Protein AF-A0A0J1GTQ2-F1 (afdb_monomer_lite)

Foldseek 3Di:
DDDQDVLLLVLVVVLCVVVVPPPDQDQLVRLLVSLVVLVVPDPPRDPSNVCSVPDDRVNNNVSSVVVVVVVVVVVVVVPPDD

Secondary structure (DSSP, 8-state):
-PPP-HHHHHHHHHHHHH-TT-SS---HHHHHHHHHHHHHH-TT--GGGHHHHHS-HHHHHHHHHHHHHHHHHHHHTTSS--

Sequence (82 aa):
MKTPNPALASAIHSIYAQFPNLSYRPRPDDVKLLAAFIKSQHADYPPHLDLLLAEDNHFIEGELNRYHHQQTLSTADACETR

Organism: NCBI:txid754436

pLDDT: mean 85.16, std 14.55, range [40.28, 96.31]

Structure (mmCIF, N/CA/C/O backbone):
data_AF-A0A0J1GTQ2-F1
#
_entry.id   AF-A0A0J1GTQ2-F1
#
loop_
_atom_site.group_PDB
_atom_site.id
_atom_site.type_symbol
_atom_site.label_atom_id
_atom_site.label_alt_id
_atom_site.label_comp_id
_atom_site.label_asym_id
_atom_site.label_entity_id
_atom_site.label_seq_id
_atom_site.pdbx_PDB_ins_code
_atom_site.Cartn_x
_atom_site.Cartn_y
_atom_site.Cartn_z
_atom_site.occupancy
_atom_site.B_iso_or_equiv
_atom_site.auth_seq_id
_atom_site.auth_comp_id
_atom_site.auth_asym_id
_atom_site.auth_atom_id
_atom_site.pdbx_PDB_model_num
ATOM 1 N N . MET A 1 1 ? 4.509 23.323 -3.464 1.00 45.47 1 MET A N 1
ATOM 2 C CA . MET A 1 1 ? 3.259 22.532 -3.449 1.00 45.47 1 MET A CA 1
ATOM 3 C C . MET A 1 1 ? 3.516 21.268 -4.253 1.00 45.47 1 MET A C 1
ATOM 5 O O . MET A 1 1 ? 3.765 21.380 -5.444 1.00 45.47 1 MET A O 1
ATOM 9 N N . LYS A 1 2 ? 3.604 20.097 -3.607 1.00 57.44 2 LYS A N 1
ATOM 10 C CA . LYS A 1 2 ? 3.899 18.829 -4.297 1.00 57.44 2 LYS A CA 1
ATOM 11 C C . LYS A 1 2 ? 2.620 18.381 -5.014 1.00 57.44 2 LYS A C 1
ATOM 13 O O . LYS A 1 2 ? 1.565 18.333 -4.378 1.00 57.44 2 LYS A O 1
ATOM 18 N N . THR A 1 3 ? 2.679 18.143 -6.318 1.00 66.06 3 THR A N 1
ATOM 19 C CA . THR A 1 3 ? 1.536 17.685 -7.121 1.00 66.06 3 THR A CA 1
ATOM 20 C C . THR A 1 3 ? 1.061 16.321 -6.608 1.00 66.06 3 THR A C 1
ATOM 22 O O . THR A 1 3 ? 1.908 15.490 -6.280 1.00 66.06 3 THR A O 1
ATOM 25 N N . PRO A 1 4 ? -0.256 16.093 -6.465 1.00 69.12 4 PRO A N 1
ATOM 26 C CA . PRO A 1 4 ? -0.779 14.782 -6.089 1.00 69.12 4 PRO A CA 1
ATOM 27 C C . PRO A 1 4 ? -0.403 13.743 -7.150 1.00 69.12 4 PRO A C 1
ATOM 29 O O . PRO A 1 4 ? -0.511 14.027 -8.346 1.00 69.12 4 PRO A O 1
ATOM 32 N N . ASN A 1 5 ? 0.038 12.559 -6.719 1.00 85.19 5 ASN A N 1
ATOM 33 C CA . ASN A 1 5 ? 0.275 11.431 -7.621 1.00 85.19 5 ASN A CA 1
ATOM 34 C C . ASN A 1 5 ? -0.983 10.540 -7.645 1.00 85.19 5 ASN A C 1
ATOM 36 O O . ASN A 1 5 ? -1.183 9.752 -6.717 1.00 85.19 5 ASN A O 1
ATOM 40 N N . PRO A 1 6 ? -1.839 10.636 -8.683 1.00 87.12 6 PRO A N 1
ATOM 41 C CA . PRO A 1 6 ? -3.111 9.914 -8.714 1.00 87.12 6 PRO A CA 1
ATOM 42 C C . PRO A 1 6 ? -2.930 8.390 -8.720 1.00 87.12 6 PRO A C 1
ATOM 44 O O . PRO A 1 6 ? -3.760 7.677 -8.160 1.00 87.12 6 PRO A O 1
ATOM 47 N N . ALA A 1 7 ? -1.837 7.882 -9.299 1.00 90.44 7 ALA A N 1
ATOM 48 C CA . ALA A 1 7 ? -1.547 6.450 -9.305 1.00 90.44 7 ALA A CA 1
ATOM 49 C C . ALA A 1 7 ? -1.189 5.950 -7.898 1.00 90.44 7 ALA A C 1
ATOM 51 O O . ALA A 1 7 ? -1.682 4.908 -7.461 1.00 90.44 7 ALA A O 1
ATOM 52 N N . LEU A 1 8 ? -0.393 6.729 -7.159 1.00 92.19 8 LEU A N 1
ATOM 53 C CA . LEU A 1 8 ? 0.001 6.398 -5.791 1.00 92.19 8 LEU A CA 1
ATOM 54 C C . LEU A 1 8 ? -1.181 6.482 -4.822 1.00 92.19 8 LEU A C 1
ATOM 56 O O . LEU A 1 8 ? -1.365 5.587 -3.997 1.00 92.19 8 LEU A O 1
ATOM 60 N N . ALA A 1 9 ? -2.028 7.500 -4.980 1.00 92.25 9 ALA A N 1
ATOM 61 C CA . ALA A 1 9 ? -3.284 7.604 -4.248 1.00 92.25 9 ALA A CA 1
ATOM 62 C C . ALA A 1 9 ? -4.167 6.369 -4.499 1.00 92.25 9 ALA A C 1
ATOM 64 O O . ALA A 1 9 ? -4.590 5.710 -3.552 1.00 92.25 9 ALA A O 1
ATOM 65 N N . SER A 1 10 ? -4.370 5.974 -5.760 1.00 93.94 10 SER A N 1
ATOM 66 C CA . SER A 1 10 ? -5.154 4.778 -6.099 1.00 93.94 10 SER A CA 1
ATOM 67 C C . SER A 1 10 ? -4.597 3.498 -5.460 1.00 93.94 10 SER A C 1
ATOM 69 O O . SER A 1 10 ? -5.363 2.644 -5.002 1.00 93.94 10 SER A O 1
ATOM 71 N N . ALA A 1 11 ? -3.270 3.356 -5.400 1.00 94.81 11 ALA A N 1
ATOM 72 C CA . ALA A 1 11 ? -2.625 2.220 -4.752 1.00 94.81 11 ALA A CA 1
ATOM 73 C C . ALA A 1 11 ? -2.875 2.210 -3.234 1.00 94.81 11 ALA A C 1
ATOM 75 O O . ALA A 1 11 ? -3.278 1.184 -2.691 1.00 94.81 11 ALA A O 1
ATOM 76 N N . ILE A 1 12 ? -2.741 3.357 -2.559 1.00 94.31 12 ILE A N 1
ATOM 77 C CA . ILE A 1 12 ? -3.047 3.493 -1.124 1.00 94.31 12 ILE A CA 1
ATOM 78 C C . ILE A 1 12 ? -4.515 3.160 -0.839 1.00 94.31 12 ILE A C 1
ATOM 80 O O . ILE A 1 12 ? -4.796 2.366 0.057 1.00 94.31 12 ILE A O 1
ATOM 84 N N . HIS A 1 13 ? -5.452 3.692 -1.629 1.00 93.81 13 HIS A N 1
ATOM 85 C CA . HIS A 1 13 ? -6.876 3.364 -1.498 1.00 93.81 13 HIS A CA 1
ATOM 86 C C . HIS A 1 13 ? -7.128 1.855 -1.616 1.00 93.81 13 HIS A C 1
ATOM 88 O O . HIS A 1 13 ? -7.911 1.296 -0.852 1.00 93.81 13 HIS A O 1
ATOM 94 N N . SER A 1 14 ? -6.437 1.187 -2.542 1.00 94.19 14 SER A N 1
ATOM 95 C CA . SER A 1 14 ? -6.565 -0.260 -2.744 1.00 94.19 14 SER A CA 1
ATOM 96 C C . SER A 1 14 ? -6.071 -1.057 -1.531 1.00 94.19 14 SER A C 1
ATOM 98 O O . SER A 1 14 ? -6.691 -2.052 -1.167 1.00 94.19 14 SER A O 1
ATOM 100 N N . ILE A 1 15 ? -5.011 -0.600 -0.854 1.00 94.31 15 ILE A N 1
ATOM 101 C CA . ILE A 1 15 ? -4.540 -1.214 0.397 1.00 94.31 15 ILE A CA 1
ATOM 102 C C . ILE A 1 15 ? -5.602 -1.098 1.497 1.00 94.31 15 ILE A C 1
ATOM 104 O O . ILE A 1 15 ? -5.933 -2.101 2.123 1.00 94.31 15 ILE A O 1
ATOM 108 N N . TYR A 1 16 ? -6.194 0.080 1.707 1.00 93.00 16 TYR A N 1
ATOM 109 C CA . TYR A 1 16 ? -7.265 0.231 2.705 1.00 93.00 16 TYR A CA 1
ATOM 110 C C . TYR A 1 16 ? -8.532 -0.551 2.353 1.00 93.00 16 TYR A C 1
ATOM 112 O O . TYR A 1 16 ? -9.196 -1.060 3.253 1.00 93.00 16 TYR A O 1
ATOM 120 N N . ALA A 1 17 ? -8.857 -0.683 1.065 1.00 92.25 17 ALA A N 1
ATOM 121 C CA . ALA A 1 17 ? -9.969 -1.516 0.618 1.00 92.25 17 ALA A CA 1
ATOM 122 C C . ALA A 1 17 ? -9.717 -3.008 0.899 1.00 92.25 17 ALA A C 1
ATOM 124 O O . ALA A 1 17 ? -10.639 -3.717 1.297 1.00 92.25 17 ALA A O 1
ATOM 125 N N . GLN A 1 18 ? -8.472 -3.472 0.741 1.00 92.38 18 GLN A N 1
ATOM 126 C CA . GLN A 1 18 ? -8.081 -4.854 1.028 1.00 92.38 18 GLN A CA 1
ATOM 127 C C . GLN A 1 18 ? -8.016 -5.149 2.534 1.00 92.38 18 GLN A C 1
ATOM 129 O O . GLN A 1 18 ? -8.317 -6.263 2.963 1.00 92.38 18 GLN A O 1
ATOM 134 N N . PHE A 1 19 ? -7.641 -4.156 3.345 1.00 91.75 19 PHE A N 1
ATOM 135 C CA . PHE A 1 19 ? -7.519 -4.276 4.799 1.00 91.75 19 PHE A CA 1
ATOM 136 C C . PHE A 1 19 ? -8.426 -3.264 5.524 1.00 91.75 19 PHE A C 1
ATOM 138 O O . PHE A 1 19 ? -7.932 -2.344 6.180 1.00 91.75 19 PHE A O 1
ATOM 145 N N . PRO A 1 20 ? -9.760 -3.436 5.471 1.00 88.94 20 PRO A N 1
ATOM 146 C CA . PRO A 1 20 ? -10.705 -2.471 6.043 1.00 88.94 20 PRO A CA 1
ATOM 147 C C . PRO A 1 20 ? -10.619 -2.370 7.574 1.00 88.94 20 PRO A C 1
ATOM 149 O O . PRO A 1 20 ? -11.024 -1.368 8.155 1.00 88.94 20 PRO A O 1
ATOM 152 N N . ASN A 1 21 ? -10.064 -3.392 8.230 1.00 88.31 21 ASN A N 1
ATOM 153 C CA . ASN A 1 21 ? -9.977 -3.499 9.687 1.00 88.31 21 ASN A CA 1
ATOM 154 C C . ASN A 1 21 ? -8.576 -3.170 10.233 1.00 88.31 21 ASN A C 1
ATOM 156 O O . ASN A 1 21 ? -8.188 -3.687 11.281 1.00 88.31 21 ASN A O 1
ATOM 160 N N . LEU A 1 22 ? -7.787 -2.350 9.527 1.00 88.06 22 LEU A N 1
ATOM 161 C CA . LEU A 1 22 ? -6.509 -1.867 10.056 1.00 88.06 22 LEU A CA 1
ATOM 162 C C . LEU A 1 22 ? -6.750 -1.066 11.340 1.00 88.06 22 LEU A C 1
ATOM 164 O O . LEU A 1 22 ? -7.356 0.002 11.330 1.00 88.06 22 LEU A O 1
ATOM 168 N N . SER A 1 23 ? -6.239 -1.581 12.457 1.00 86.38 23 SER A N 1
ATOM 169 C CA . SER A 1 23 ? -6.373 -0.969 13.785 1.00 86.38 23 SER A CA 1
ATOM 170 C C . SER A 1 23 ? -5.453 0.235 14.006 1.00 86.38 23 SER A C 1
ATOM 172 O O . SER A 1 23 ? -5.484 0.856 15.067 1.00 86.38 23 SER A O 1
ATOM 174 N N . TYR A 1 24 ? -4.615 0.562 13.024 1.00 88.00 24 TYR A N 1
ATOM 175 C CA . TYR A 1 24 ? -3.601 1.601 13.108 1.00 88.00 24 TYR A CA 1
ATOM 176 C C . TYR A 1 24 ? -3.474 2.348 11.781 1.00 88.00 24 TYR A C 1
ATOM 178 O O . TYR A 1 24 ? -3.966 1.908 10.741 1.00 88.00 24 TYR A O 1
ATOM 186 N N . ARG A 1 25 ? -2.792 3.497 11.821 1.00 89.81 25 ARG A N 1
ATOM 187 C CA . ARG A 1 25 ? -2.413 4.232 10.613 1.00 89.81 25 ARG A CA 1
ATOM 188 C C . ARG A 1 25 ? -1.090 3.665 10.085 1.00 89.81 25 ARG A C 1
ATOM 190 O O . ARG A 1 25 ? -0.075 3.867 10.754 1.00 89.81 25 ARG A O 1
ATOM 197 N N . PRO A 1 26 ? -1.083 2.938 8.954 1.00 91.31 26 PRO A N 1
ATOM 198 C CA . PRO A 1 26 ? 0.132 2.370 8.395 1.00 91.31 26 PRO A CA 1
ATOM 199 C C . PRO A 1 26 ? 1.128 3.458 8.004 1.00 91.31 26 PRO A C 1
ATOM 201 O O . PRO A 1 26 ? 0.767 4.486 7.432 1.00 91.31 26 PRO A O 1
ATOM 204 N N . ARG A 1 27 ? 2.400 3.213 8.313 1.00 94.56 27 ARG A N 1
ATOM 205 C CA . ARG A 1 27 ? 3.533 4.000 7.822 1.00 94.56 27 ARG A CA 1
ATOM 206 C C . ARG A 1 27 ? 3.886 3.556 6.398 1.00 94.56 27 ARG A C 1
ATOM 208 O O . ARG A 1 27 ? 3.452 2.483 5.976 1.00 94.56 27 ARG A O 1
ATOM 215 N N . PRO A 1 28 ? 4.716 4.316 5.662 1.00 95.56 28 PRO A N 1
ATOM 216 C CA . PRO A 1 28 ? 5.134 3.934 4.314 1.00 95.56 28 PRO A CA 1
ATOM 217 C C . PRO A 1 28 ? 5.642 2.491 4.193 1.00 95.56 28 PRO A C 1
ATOM 219 O O . PRO A 1 28 ? 5.204 1.767 3.303 1.00 95.56 28 PRO A O 1
ATOM 222 N N . ASP A 1 29 ? 6.491 2.045 5.121 1.00 95.25 29 ASP A N 1
ATOM 223 C CA . ASP A 1 29 ? 7.017 0.673 5.123 1.00 95.25 29 ASP A CA 1
ATOM 224 C C . ASP A 1 29 ? 5.926 -0.378 5.347 1.00 95.25 29 ASP A C 1
ATOM 226 O O . ASP A 1 29 ? 5.956 -1.441 4.729 1.00 95.25 29 ASP A O 1
ATOM 230 N N . ASP A 1 30 ? 4.934 -0.073 6.186 1.00 95.12 30 ASP A N 1
ATOM 231 C CA . ASP A 1 30 ? 3.820 -0.981 6.455 1.00 95.12 30 ASP A CA 1
ATOM 232 C C . ASP A 1 30 ? 2.974 -1.152 5.185 1.00 95.12 30 ASP A C 1
ATOM 234 O O . ASP A 1 30 ? 2.626 -2.268 4.813 1.00 95.12 30 ASP A O 1
ATOM 238 N N . VAL A 1 31 ? 2.714 -0.064 4.450 1.00 94.81 31 VAL A N 1
ATOM 239 C CA . VAL A 1 31 ? 1.998 -0.110 3.164 1.00 94.81 31 VAL A CA 1
ATOM 240 C C . VAL A 1 31 ? 2.763 -0.933 2.123 1.00 94.81 31 VAL A C 1
ATOM 242 O O . VAL A 1 31 ? 2.156 -1.732 1.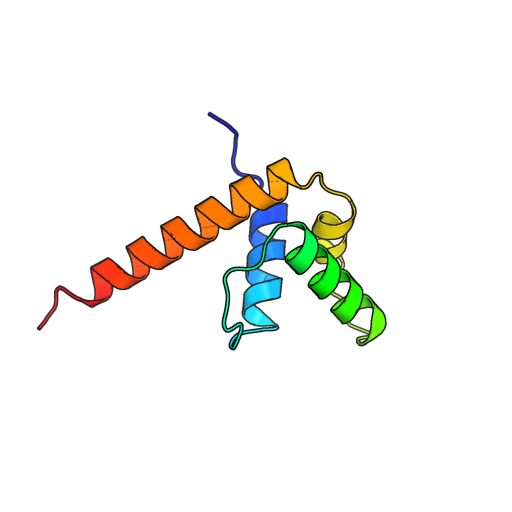408 1.00 94.81 31 VAL A O 1
ATOM 245 N N . LYS A 1 32 ? 4.093 -0.793 2.061 1.00 96.31 32 LYS A N 1
ATOM 246 C CA . LYS A 1 32 ? 4.945 -1.629 1.199 1.00 96.31 32 LYS A CA 1
ATOM 247 C C . LYS A 1 32 ? 4.869 -3.099 1.583 1.00 96.31 32 LYS A C 1
ATOM 249 O O . LYS A 1 32 ? 4.727 -3.956 0.714 1.00 96.31 32 LYS A O 1
ATOM 254 N N . LEU A 1 33 ? 4.929 -3.391 2.879 1.00 95.81 33 LEU A N 1
ATOM 255 C CA . LEU A 1 33 ? 4.840 -4.751 3.392 1.00 95.81 33 LEU A CA 1
ATOM 256 C C . LEU A 1 33 ? 3.477 -5.374 3.075 1.00 95.81 33 LEU A C 1
ATOM 258 O O . LEU A 1 33 ? 3.423 -6.515 2.626 1.00 95.81 33 LEU A O 1
ATOM 262 N N . LEU A 1 34 ? 2.389 -4.618 3.222 1.00 95.00 34 LEU A N 1
ATOM 263 C CA . LEU A 1 34 ? 1.044 -5.050 2.841 1.00 95.00 34 LEU A CA 1
ATOM 264 C C . LEU A 1 34 ? 0.935 -5.304 1.329 1.00 95.00 34 LEU A C 1
ATOM 266 O O . LEU A 1 34 ? 0.384 -6.325 0.925 1.00 95.00 34 LEU A O 1
ATOM 270 N N . ALA A 1 35 ? 1.505 -4.438 0.487 1.00 95.12 35 ALA A N 1
ATOM 271 C CA . ALA A 1 35 ? 1.537 -4.645 -0.962 1.00 95.12 35 ALA A CA 1
ATOM 272 C C . ALA A 1 35 ? 2.326 -5.910 -1.348 1.00 95.12 35 ALA A C 1
ATOM 274 O O . ALA A 1 35 ? 1.854 -6.715 -2.154 1.00 95.12 35 ALA A O 1
ATOM 275 N N . ALA A 1 36 ? 3.496 -6.124 -0.739 1.00 95.25 36 ALA A N 1
ATOM 276 C CA . ALA A 1 36 ? 4.307 -7.323 -0.942 1.00 95.25 36 ALA A CA 1
ATOM 277 C C . ALA A 1 36 ? 3.594 -8.587 -0.439 1.00 95.25 36 ALA A C 1
ATOM 279 O O . ALA A 1 36 ? 3.652 -9.634 -1.084 1.00 95.25 36 ALA A O 1
ATOM 280 N N . PHE A 1 37 ? 2.874 -8.485 0.680 1.00 94.06 37 PHE A N 1
ATOM 281 C CA . PHE A 1 37 ? 2.053 -9.570 1.197 1.00 94.06 37 PHE A CA 1
ATOM 282 C C . PHE A 1 37 ? 0.956 -9.951 0.197 1.00 94.06 37 PHE A C 1
ATOM 284 O O . PHE A 1 37 ? 0.891 -11.121 -0.177 1.00 94.06 37 PHE A O 1
ATOM 291 N N . ILE A 1 38 ? 0.169 -8.993 -0.315 1.00 92.81 38 ILE A N 1
ATOM 292 C CA . ILE A 1 38 ? -0.863 -9.266 -1.336 1.00 92.81 38 ILE A CA 1
ATOM 293 C C . ILE A 1 38 ? -0.232 -9.957 -2.552 1.00 92.81 38 ILE A C 1
ATOM 295 O O . ILE A 1 38 ? -0.755 -10.971 -3.012 1.00 92.81 38 ILE A O 1
ATOM 299 N N . LYS A 1 39 ? 0.924 -9.462 -3.017 1.00 94.19 39 LYS A N 1
ATOM 300 C CA . LYS A 1 39 ? 1.679 -10.047 -4.137 1.00 94.19 39 LYS A CA 1
ATOM 301 C C . LYS A 1 39 ? 2.085 -11.500 -3.894 1.00 94.19 39 LYS A C 1
ATOM 303 O O . LYS A 1 39 ? 2.100 -12.292 -4.827 1.00 94.19 39 LYS A O 1
ATOM 308 N N . SER A 1 40 ? 2.417 -11.852 -2.652 1.00 93.06 40 SER A N 1
ATOM 309 C CA . SER A 1 40 ? 2.809 -13.218 -2.287 1.00 93.06 40 SER A CA 1
ATOM 310 C C . SER A 1 40 ? 1.632 -14.193 -2.176 1.00 93.06 40 SER A C 1
ATOM 312 O O . SER A 1 40 ? 1.828 -15.392 -2.346 1.00 93.06 40 SER A O 1
ATOM 314 N N . GLN A 1 41 ? 0.432 -13.697 -1.857 1.00 88.75 41 GLN A N 1
ATOM 315 C CA . GLN A 1 41 ? -0.734 -14.530 -1.541 1.00 88.75 41 GLN A CA 1
ATOM 316 C C . GLN A 1 41 ? -1.677 -14.736 -2.728 1.00 88.75 41 GLN A C 1
ATOM 318 O O . GLN A 1 41 ? -2.324 -15.778 -2.822 1.00 88.75 41 GLN A O 1
ATOM 323 N N . HIS A 1 42 ? -1.795 -13.746 -3.613 1.00 81.31 42 HIS A N 1
ATOM 324 C CA . HIS A 1 42 ? -2.844 -13.719 -4.627 1.00 81.31 42 HIS A CA 1
ATOM 325 C C . HIS A 1 42 ? -2.265 -13.777 -6.039 1.00 81.31 42 HIS A C 1
ATOM 327 O O . HIS A 1 42 ? -1.440 -12.948 -6.415 1.00 81.31 42 HIS A O 1
ATOM 333 N N . ALA A 1 43 ? -2.762 -14.723 -6.842 1.00 77.5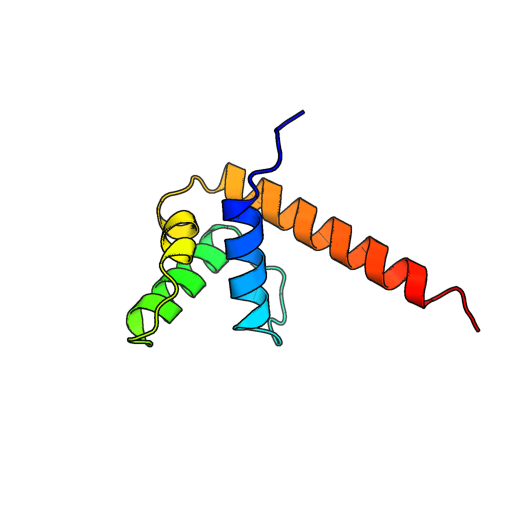6 43 ALA A N 1
ATOM 334 C CA . ALA A 1 43 ? -2.498 -14.757 -8.281 1.00 77.56 43 ALA A CA 1
ATOM 335 C C . ALA A 1 43 ? -3.054 -13.502 -8.984 1.00 77.56 43 ALA A C 1
ATOM 337 O O . ALA A 1 43 ? -2.441 -12.998 -9.920 1.00 77.56 43 ALA A O 1
ATOM 338 N N . ASP A 1 44 ? -4.154 -12.952 -8.460 1.00 84.38 44 ASP A N 1
ATOM 339 C CA . ASP A 1 44 ? -4.811 -11.734 -8.951 1.00 84.38 44 ASP A CA 1
ATOM 340 C C . ASP A 1 44 ? -4.242 -10.463 -8.299 1.00 84.38 44 ASP A C 1
ATOM 342 O O . ASP A 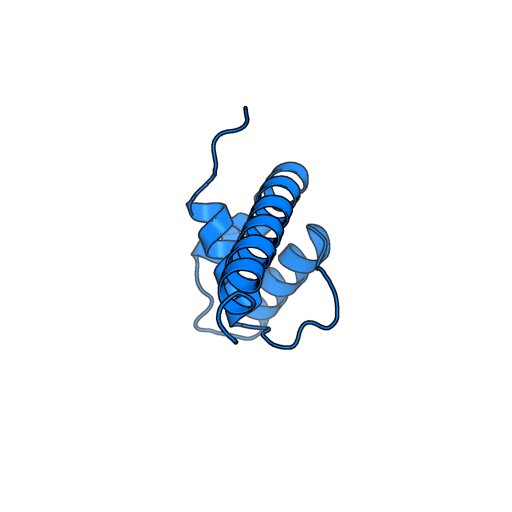1 44 ? -4.971 -9.549 -7.911 1.00 84.38 44 ASP A O 1
ATOM 346 N N . TYR A 1 45 ? -2.920 -10.414 -8.126 1.00 88.00 45 TYR A N 1
ATOM 347 C CA . TYR A 1 45 ? -2.235 -9.240 -7.598 1.00 88.00 45 TYR A CA 1
ATOM 348 C C . TYR A 1 45 ? -2.476 -8.017 -8.501 1.00 88.00 45 TYR A C 1
ATOM 350 O O . TYR A 1 45 ? -2.114 -8.058 -9.681 1.00 88.00 45 TYR A O 1
ATOM 358 N N . PRO A 1 46 ? -3.029 -6.906 -7.976 1.00 89.56 46 PRO A N 1
ATOM 359 C CA . PRO A 1 46 ? -3.233 -5.709 -8.778 1.00 89.56 46 PRO A CA 1
ATOM 360 C C . PRO A 1 46 ? -1.886 -5.056 -9.151 1.00 89.56 46 PRO A C 1
ATOM 362 O O . PRO A 1 46 ? -1.179 -4.586 -8.254 1.00 89.56 46 PRO A O 1
ATOM 365 N N . PRO A 1 47 ? -1.522 -4.956 -10.448 1.00 90.50 47 PRO A N 1
ATOM 366 C CA . PRO A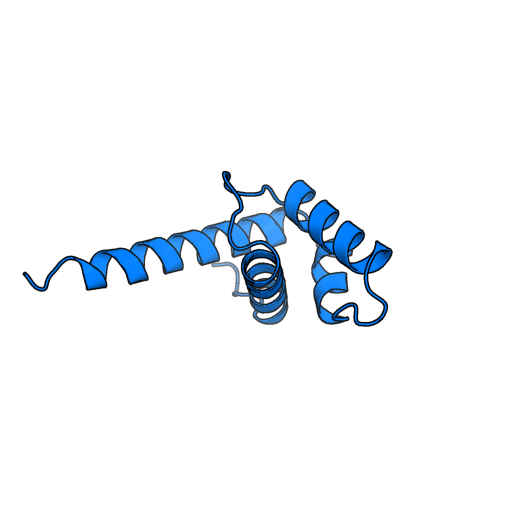 1 47 ? -0.192 -4.489 -10.859 1.00 90.50 47 PRO A CA 1
ATOM 367 C C . PRO A 1 47 ? 0.129 -3.054 -10.433 1.00 90.50 47 PRO A C 1
ATOM 369 O O . PRO A 1 47 ? 1.289 -2.701 -10.257 1.00 90.50 47 PRO A O 1
ATOM 372 N N . HIS A 1 48 ? -0.883 -2.205 -10.232 1.00 91.50 48 HIS A N 1
ATOM 373 C CA . HIS A 1 48 ? -0.668 -0.827 -9.782 1.00 91.50 48 HIS A CA 1
ATOM 374 C C . HIS A 1 48 ? -0.143 -0.736 -8.342 1.00 91.50 48 HIS A C 1
ATOM 376 O O . HIS A 1 48 ? 0.386 0.307 -7.965 1.00 91.50 48 HIS A O 1
ATOM 382 N N . LEU A 1 49 ? -0.241 -1.808 -7.545 1.00 93.56 49 LEU A N 1
ATOM 383 C CA . LEU A 1 49 ? 0.374 -1.869 -6.218 1.00 93.56 49 LEU A CA 1
ATOM 384 C C . LEU A 1 49 ? 1.905 -1.983 -6.282 1.00 93.56 49 LEU A C 1
ATOM 386 O O . LEU A 1 49 ? 2.556 -1.664 -5.288 1.00 93.56 49 LEU A O 1
ATOM 390 N N . ASP A 1 50 ? 2.496 -2.361 -7.425 1.00 93.94 50 ASP A N 1
ATOM 391 C CA . ASP A 1 50 ? 3.960 -2.400 -7.576 1.00 93.94 50 ASP A CA 1
ATOM 392 C C . ASP A 1 50 ? 4.570 -0.999 -7.446 1.00 93.94 50 ASP A C 1
ATOM 394 O O . ASP A 1 50 ? 5.717 -0.855 -7.021 1.00 93.94 50 ASP A O 1
ATOM 398 N N . LEU A 1 51 ? 3.780 0.046 -7.722 1.00 93.75 51 LEU A N 1
ATOM 399 C CA . LEU A 1 51 ? 4.178 1.430 -7.490 1.00 93.75 51 LEU A CA 1
ATOM 400 C C . LEU A 1 51 ? 4.559 1.664 -6.024 1.00 93.75 51 LEU A C 1
ATOM 402 O O . LEU A 1 51 ? 5.542 2.343 -5.758 1.00 93.75 51 LEU A O 1
ATOM 406 N N . LEU A 1 52 ? 3.839 1.060 -5.072 1.00 93.44 52 LEU A N 1
ATOM 407 C CA . LEU A 1 52 ? 4.167 1.190 -3.651 1.00 93.44 52 LEU A CA 1
ATOM 408 C C . LEU A 1 52 ? 5.536 0.592 -3.343 1.00 93.44 52 LEU A C 1
ATOM 410 O O . LEU A 1 52 ? 6.259 1.140 -2.524 1.00 93.44 52 LEU A O 1
ATOM 414 N N . LEU A 1 53 ? 5.908 -0.506 -4.002 1.00 93.69 53 LEU A N 1
ATOM 415 C CA . LEU A 1 53 ? 7.185 -1.183 -3.774 1.00 93.69 53 LEU A CA 1
ATOM 416 C C . LEU A 1 53 ? 8.368 -0.403 -4.361 1.00 93.69 53 LEU A C 1
ATOM 418 O O . LEU A 1 53 ? 9.453 -0.425 -3.782 1.00 93.69 53 LEU A O 1
ATOM 422 N N . ALA A 1 54 ? 8.154 0.279 -5.489 1.00 93.06 54 ALA A N 1
ATOM 423 C CA . ALA A 1 54 ? 9.186 1.022 -6.208 1.00 93.06 54 ALA A CA 1
ATOM 424 C C . ALA A 1 54 ? 9.376 2.470 -5.718 1.00 93.06 54 ALA A C 1
ATOM 426 O O . ALA A 1 54 ? 10.461 3.023 -5.870 1.00 93.06 54 ALA A O 1
ATOM 427 N N . GLU A 1 55 ? 8.335 3.089 -5.161 1.00 94.00 55 GLU A N 1
ATOM 428 C CA . GLU A 1 55 ? 8.323 4.511 -4.799 1.00 94.00 55 GLU A CA 1
ATOM 429 C C . GLU A 1 55 ? 9.049 4.799 -3.470 1.00 94.00 55 GLU A C 1
ATOM 431 O O . GLU A 1 55 ? 9.049 3.981 -2.542 1.00 94.00 55 GLU A O 1
ATOM 436 N N . ASP A 1 56 ? 9.634 5.993 -3.330 1.00 93.38 56 ASP A N 1
ATOM 437 C CA . ASP A 1 56 ? 10.266 6.402 -2.071 1.00 93.38 56 ASP A CA 1
ATOM 438 C C . ASP A 1 56 ? 9.239 6.658 -0.958 1.00 93.38 56 ASP A C 1
ATOM 440 O O . ASP A 1 56 ? 8.159 7.224 -1.164 1.00 93.38 56 ASP A O 1
ATOM 444 N N . ASN A 1 57 ? 9.635 6.338 0.278 1.00 93.38 57 ASN A N 1
ATOM 445 C CA . ASN A 1 57 ? 8.778 6.461 1.460 1.00 93.38 57 ASN A CA 1
ATOM 446 C C . ASN A 1 57 ? 8.226 7.879 1.663 1.00 93.38 57 ASN A C 1
ATOM 448 O O . ASN A 1 57 ? 7.087 8.023 2.096 1.00 93.38 57 ASN A O 1
ATOM 452 N N . HIS A 1 58 ? 8.983 8.920 1.296 1.00 92.75 58 HIS A N 1
ATOM 453 C CA . HIS A 1 58 ? 8.509 10.305 1.366 1.00 92.75 58 HIS A CA 1
ATOM 454 C C . HIS A 1 58 ? 7.245 10.510 0.510 1.00 92.75 58 HIS A C 1
ATOM 456 O O . HIS A 1 58 ? 6.333 11.237 0.915 1.00 92.75 58 HIS A O 1
ATOM 462 N N . PHE A 1 59 ? 7.180 9.973 -0.712 1.00 92.19 59 PHE A N 1
ATOM 463 C CA . PHE A 1 59 ? 6.008 10.197 -1.570 1.00 92.19 59 PHE A CA 1
ATOM 464 C C . PHE A 1 59 ? 4.793 9.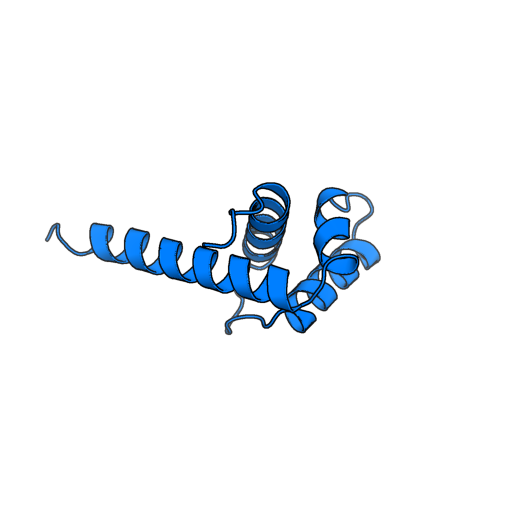443 -1.038 1.00 92.19 59 PHE A C 1
ATOM 466 O O . PHE A 1 59 ? 3.704 10.013 -0.989 1.00 92.19 59 PHE A O 1
ATOM 473 N N . ILE A 1 60 ? 5.008 8.219 -0.554 1.00 94.12 60 ILE A N 1
ATOM 474 C CA . ILE A 1 60 ? 3.972 7.406 0.088 1.00 94.12 60 ILE A CA 1
ATOM 475 C C . ILE A 1 60 ? 3.432 8.117 1.331 1.00 94.12 60 ILE A C 1
ATOM 477 O O . ILE A 1 60 ? 2.222 8.233 1.488 1.00 94.12 60 ILE A O 1
ATOM 481 N N . GLU A 1 61 ? 4.305 8.662 2.178 1.00 94.12 61 GLU A N 1
ATOM 482 C CA . GLU A 1 61 ? 3.910 9.439 3.357 1.00 94.12 61 GLU A CA 1
ATOM 483 C C . GLU A 1 61 ? 3.071 10.666 2.979 1.00 94.12 61 GLU A C 1
ATOM 485 O O . GLU A 1 61 ? 2.048 10.950 3.602 1.00 94.12 61 GLU A O 1
ATOM 490 N N . GLY A 1 62 ? 3.470 11.375 1.920 1.00 92.12 62 GLY A N 1
ATOM 491 C CA . GLY A 1 62 ? 2.721 12.515 1.402 1.00 92.12 62 GLY A CA 1
ATOM 492 C C . GLY A 1 62 ? 1.291 12.150 1.002 1.00 92.12 62 GLY A C 1
ATOM 493 O O . GLY A 1 62 ? 0.358 12.870 1.355 1.00 92.12 62 GLY A O 1
ATOM 494 N N . GLU A 1 63 ? 1.104 11.037 0.295 1.00 92.38 63 GLU A N 1
ATOM 495 C CA . GLU A 1 63 ? -0.223 10.583 -0.130 1.00 92.38 63 GLU A CA 1
ATOM 496 C C . GLU A 1 63 ? -1.028 9.940 1.012 1.00 92.38 63 GLU A C 1
ATOM 498 O O . GLU A 1 63 ? -2.234 10.163 1.094 1.00 92.38 63 GLU A O 1
ATOM 503 N N . LEU A 1 64 ? -0.390 9.244 1.959 1.00 93.19 64 LEU A N 1
ATOM 504 C CA . LEU A 1 64 ? -1.050 8.747 3.174 1.00 93.19 64 LEU A CA 1
ATOM 505 C C . LEU A 1 64 ? -1.637 9.892 4.002 1.00 93.19 64 LEU A C 1
ATOM 507 O O . LEU A 1 64 ? -2.787 9.833 4.440 1.00 93.19 64 LEU A O 1
ATOM 511 N N . ASN A 1 65 ? -0.876 10.973 4.172 1.00 92.12 65 ASN A N 1
ATOM 512 C CA . ASN A 1 65 ? -1.351 12.161 4.874 1.00 92.12 65 ASN A CA 1
ATOM 513 C C . ASN A 1 65 ? -2.552 12.800 4.162 1.00 92.12 65 ASN A C 1
ATOM 515 O O . ASN A 1 65 ? -3.511 13.201 4.825 1.00 92.12 65 ASN A O 1
ATOM 519 N N . ARG A 1 66 ? -2.546 12.853 2.821 1.00 90.12 66 ARG A N 1
ATOM 520 C CA . ARG A 1 66 ? -3.701 13.331 2.041 1.00 90.12 66 ARG A CA 1
ATOM 521 C C . ARG A 1 66 ? -4.912 12.423 2.202 1.00 90.12 66 ARG A C 1
ATOM 523 O O . ARG A 1 66 ? -5.996 12.935 2.465 1.00 90.12 66 ARG A O 1
ATOM 530 N N . TYR A 1 67 ? -4.721 11.109 2.091 1.00 91.12 67 TYR A N 1
ATOM 531 C CA . TYR A 1 67 ? -5.777 10.116 2.271 1.00 91.12 67 TYR A CA 1
ATOM 532 C C . TYR A 1 67 ? -6.470 10.299 3.625 1.00 91.12 67 TYR A C 1
ATOM 534 O O . TYR A 1 67 ? -7.690 10.428 3.704 1.00 91.12 67 TYR A O 1
ATOM 542 N N . HIS A 1 68 ? -5.691 10.405 4.701 1.00 89.56 68 HIS A N 1
ATOM 543 C CA . HIS A 1 68 ? -6.232 10.622 6.039 1.00 89.56 68 HIS A CA 1
ATOM 544 C C . HIS A 1 68 ? -6.917 11.978 6.205 1.00 89.56 68 HIS A C 1
ATOM 546 O O . HIS A 1 68 ? -7.962 12.046 6.850 1.00 89.56 68 HIS A O 1
ATOM 552 N N . HIS A 1 69 ? -6.369 13.041 5.614 1.00 88.00 69 HIS A N 1
ATOM 553 C CA . HIS A 1 69 ? -6.997 14.359 5.644 1.00 88.00 69 HIS A CA 1
ATOM 554 C C . HIS A 1 69 ? -8.362 14.357 4.931 1.00 88.00 69 HIS A C 1
ATOM 556 O O . HIS A 1 69 ? -9.335 14.905 5.448 1.00 88.00 69 HIS A O 1
ATOM 562 N N . GLN A 1 70 ? -8.469 13.671 3.789 1.00 86.00 70 GLN A N 1
ATOM 563 C CA . GLN A 1 70 ? -9.732 13.497 3.066 1.00 86.00 70 GLN A CA 1
ATOM 564 C C . GLN A 1 70 ? -10.751 12.692 3.879 1.00 86.00 70 GLN A C 1
ATOM 566 O O . GLN A 1 70 ? -11.898 13.112 3.988 1.00 86.00 70 GLN A O 1
ATOM 571 N N . GLN A 1 71 ? -10.332 11.599 4.525 1.00 80.69 71 GLN A N 1
ATOM 572 C CA . GLN A 1 71 ? -11.210 10.802 5.393 1.00 80.69 71 GLN A CA 1
ATOM 573 C C . GLN A 1 71 ? -11.765 11.613 6.572 1.00 80.69 71 GLN A C 1
ATOM 575 O O . GLN A 1 71 ? -12.940 11.475 6.915 1.00 80.69 71 GLN A O 1
ATOM 580 N N . THR A 1 72 ? -10.953 12.488 7.179 1.00 75.88 72 THR A N 1
ATOM 581 C CA . THR A 1 72 ? -11.422 13.371 8.262 1.00 75.88 72 THR A CA 1
ATOM 582 C C . THR A 1 72 ? -12.430 14.419 7.791 1.00 75.88 72 THR A C 1
ATOM 584 O O . THR A 1 72 ? -13.371 14.716 8.518 1.00 75.88 72 THR A O 1
ATOM 587 N N . LEU A 1 73 ? -12.279 14.950 6.573 1.00 71.00 73 LEU A N 1
ATOM 588 C CA . LEU A 1 73 ? -13.240 15.898 5.999 1.00 71.00 73 LEU A CA 1
ATOM 589 C C . LEU A 1 73 ? -14.567 15.202 5.660 1.00 71.00 73 LEU A C 1
ATOM 591 O O . LEU A 1 73 ? -15.625 15.677 6.051 1.00 71.00 73 LEU A O 1
ATOM 595 N N . SER A 1 74 ? -14.512 14.015 5.048 1.00 63.47 74 SER A N 1
ATOM 596 C CA . SER A 1 74 ? -15.712 13.231 4.722 1.00 63.47 74 SER A CA 1
ATOM 597 C C . SER A 1 74 ? -16.501 12.758 5.951 1.00 63.47 74 SER A C 1
ATOM 599 O O . SER A 1 74 ? -17.699 12.512 5.848 1.00 63.47 74 SER A O 1
ATOM 601 N N . THR A 1 75 ? -15.853 12.613 7.111 1.00 60.41 75 THR A N 1
ATOM 602 C CA . THR A 1 75 ? -16.532 12.253 8.371 1.00 60.41 75 THR A CA 1
ATOM 603 C C . THR A 1 75 ? -17.078 13.462 9.127 1.00 60.41 75 THR A C 1
ATOM 605 O O . THR A 1 75 ? -18.071 13.315 9.837 1.00 60.41 75 THR A O 1
ATOM 608 N N . ALA A 1 76 ? -16.486 14.647 8.960 1.00 57.84 76 ALA A N 1
ATOM 609 C CA . ALA A 1 76 ? -16.991 15.883 9.553 1.00 57.84 76 ALA A CA 1
ATOM 610 C C . ALA A 1 76 ? -18.335 16.305 8.931 1.00 57.84 76 ALA A C 1
ATOM 612 O O . ALA A 1 76 ? -19.270 16.613 9.668 1.00 57.84 76 ALA A O 1
ATOM 613 N N . ASP A 1 77 ? -18.476 16.190 7.606 1.00 52.12 77 ASP A N 1
ATOM 614 C CA . ASP A 1 77 ? -19.717 16.534 6.892 1.00 52.12 77 ASP A CA 1
ATOM 615 C C . ASP A 1 77 ? -20.899 15.606 7.246 1.00 52.12 77 ASP A C 1
ATOM 617 O O . ASP A 1 77 ? -22.062 15.984 7.127 1.00 52.12 77 ASP A O 1
ATOM 621 N N . ALA A 1 78 ? -20.628 14.388 7.728 1.00 52.34 78 ALA A N 1
ATOM 622 C CA . ALA A 1 78 ? -21.663 13.439 8.144 1.00 52.34 78 ALA A CA 1
ATOM 623 C C . ALA A 1 78 ? -22.230 13.717 9.554 1.00 52.34 78 ALA A C 1
ATOM 625 O O . ALA A 1 78 ? -23.218 13.094 9.950 1.00 52.34 78 ALA A O 1
ATOM 626 N N . CYS A 1 79 ? -21.611 14.617 10.327 1.00 46.59 79 CYS A N 1
ATOM 627 C CA . CYS A 1 79 ? -21.977 14.886 11.721 1.00 46.59 79 CYS A CA 1
ATOM 628 C C . CYS A 1 79 ? -22.911 16.103 11.889 1.00 46.59 79 CYS A C 1
ATOM 630 O O . CYS A 1 79 ? -23.476 16.293 12.962 1.00 46.59 79 CYS A O 1
ATOM 632 N N . GLU A 1 80 ? -23.124 16.909 10.842 1.00 45.62 80 GLU A N 1
ATOM 633 C CA . GLU A 1 80 ? -23.840 18.196 10.932 1.00 45.62 80 GLU A CA 1
ATOM 634 C C . GLU A 1 80 ? -25.332 18.125 10.539 1.00 45.62 80 GLU A C 1
ATOM 636 O O . GLU A 1 80 ? -25.967 19.132 10.240 1.00 45.62 80 GLU A O 1
ATOM 641 N N . THR A 1 81 ? -25.938 16.934 10.540 1.00 47.91 81 THR A N 1
ATOM 642 C CA . THR A 1 81 ? -27.387 16.775 10.307 1.00 47.91 81 THR A CA 1
ATOM 643 C C . THR A 1 81 ? -28.031 15.880 11.361 1.00 47.91 81 THR A C 1
ATOM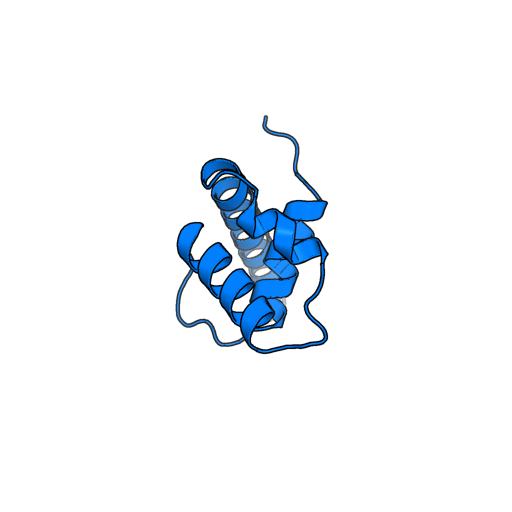 645 O O . THR A 1 81 ? -28.471 14.769 11.063 1.00 47.91 81 THR A O 1
ATOM 648 N N . ARG A 1 82 ? -28.089 16.352 12.609 1.00 40.28 82 ARG A N 1
ATOM 649 C CA . ARG A 1 82 ? -29.043 15.869 13.617 1.00 40.28 82 ARG A CA 1
ATOM 650 C C . ARG A 1 82 ? -29.512 16.995 14.519 1.00 40.28 82 ARG A C 1
ATOM 652 O O . ARG A 1 82 ? -28.649 17.783 14.955 1.00 40.28 82 ARG A O 1
#

Radius of gyration: 13.83 Å; chains: 1; bounding box: 39×37×25 Å